Protein AF-F7YUW5-F1 (afdb_monomer_lite)

Radius of gyration: 14.17 Å; chains: 1; bounding box: 37×30×35 Å

Organism: NCBI:txid688269

Secondary structure (DSSP, 8-state):
-EEEEEEEEE-SSS-EEEEEEEE-TTS-EEEEEEEEE-TT-EEEEE-TTTS-TT---EEEEEESS-EEEEEEEEETTEEEEEEE----SS----

pLDDT: mean 76.46, std 17.74, range [39.28, 97.62]

Structure (mmCIF, N/CA/C/O backbone):
data_AF-F7YUW5-F1
#
_entry.id   AF-F7YUW5-F1
#
loop_
_atom_site.group_PDB
_atom_site.id
_atom_site.type_symbol
_atom_site.label_atom_id
_atom_site.label_alt_id
_atom_site.label_comp_id
_atom_site.label_asym_id
_atom_site.label_entity_id
_atom_site.label_seq_id
_atom_site.pdbx_PDB_ins_code
_atom_site.Cartn_x
_atom_site.Cartn_y
_atom_site.Cartn_z
_atom_site.occupancy
_atom_site.B_iso_or_equiv
_atom_site.auth_seq_id
_atom_site.auth_comp_id
_atom_site.auth_asym_id
_atom_site.auth_atom_id
_atom_site.pdbx_PDB_model_num
ATOM 1 N N . MET A 1 1 ? 20.326 2.979 -9.166 1.00 52.75 1 MET A N 1
ATOM 2 C CA . MET A 1 1 ? 19.013 2.333 -9.380 1.00 52.75 1 MET A CA 1
ATOM 3 C C . MET A 1 1 ? 18.030 3.048 -8.477 1.00 52.75 1 MET A C 1
ATOM 5 O O . MET A 1 1 ? 18.437 3.405 -7.372 1.00 52.75 1 MET A O 1
ATOM 9 N N . ALA A 1 2 ? 16.845 3.388 -8.977 1.00 58.59 2 ALA A N 1
ATOM 10 C CA . ALA A 1 2 ? 15.833 4.063 -8.179 1.00 58.59 2 ALA A CA 1
ATOM 11 C C . ALA A 1 2 ? 14.714 3.072 -7.867 1.00 58.59 2 ALA A C 1
ATOM 13 O O . ALA A 1 2 ? 14.200 2.449 -8.788 1.00 58.59 2 ALA A O 1
ATOM 14 N N . GLU A 1 3 ? 14.379 2.921 -6.593 1.00 73.12 3 GLU A N 1
ATOM 15 C CA . GLU A 1 3 ? 13.287 2.073 -6.116 1.00 73.12 3 GLU A CA 1
ATOM 16 C C .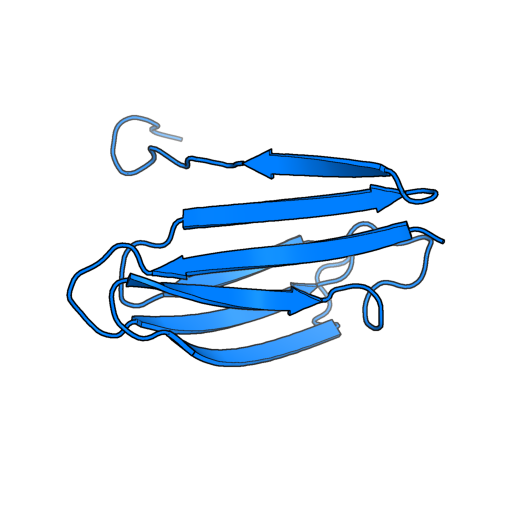 GLU A 1 3 ? 12.191 2.989 -5.578 1.00 73.12 3 GLU A C 1
ATOM 18 O O . GLU A 1 3 ? 12.475 3.962 -4.876 1.00 73.12 3 GLU A O 1
ATOM 23 N N . THR A 1 4 ? 10.946 2.728 -5.971 1.00 77.38 4 THR A N 1
ATOM 24 C CA . THR A 1 4 ? 9.790 3.472 -5.469 1.00 77.38 4 THR A CA 1
ATOM 25 C C . THR A 1 4 ? 8.837 2.496 -4.818 1.00 77.38 4 THR A C 1
ATOM 27 O O . THR A 1 4 ? 8.354 1.579 -5.479 1.00 77.38 4 THR A O 1
ATOM 30 N N . ASP A 1 5 ? 8.534 2.736 -3.549 1.00 82.00 5 ASP A N 1
ATOM 31 C CA . ASP A 1 5 ? 7.598 1.930 -2.781 1.00 82.00 5 ASP A CA 1
ATOM 32 C C . ASP A 1 5 ? 6.449 2.797 -2.269 1.00 82.00 5 ASP A 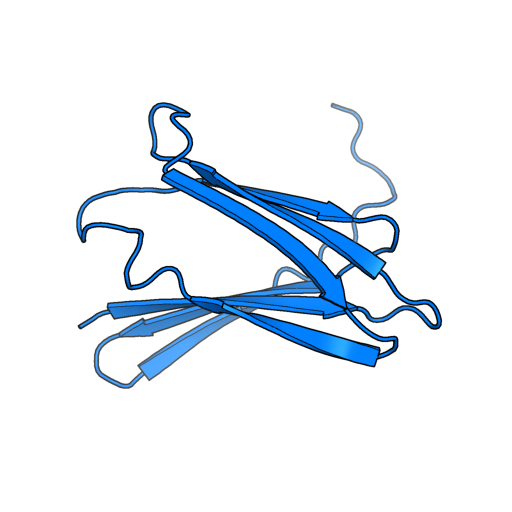C 1
ATOM 34 O O . ASP A 1 5 ? 6.618 3.956 -1.875 1.00 82.00 5 ASP A O 1
ATOM 38 N N . VAL A 1 6 ? 5.254 2.218 -2.248 1.00 85.62 6 VAL A N 1
ATOM 39 C CA . VAL A 1 6 ? 4.066 2.816 -1.646 1.00 85.62 6 VAL A CA 1
ATOM 40 C C . VAL A 1 6 ? 3.747 2.072 -0.361 1.00 85.62 6 VAL A C 1
ATOM 42 O O . VAL A 1 6 ? 3.494 0.868 -0.358 1.00 85.62 6 VAL A O 1
ATOM 45 N N . MET A 1 7 ? 3.727 2.808 0.743 1.00 88.88 7 MET A N 1
ATOM 46 C CA . MET A 1 7 ? 3.324 2.313 2.051 1.00 88.88 7 MET A CA 1
ATOM 47 C C . MET A 1 7 ? 1.859 2.673 2.287 1.00 88.88 7 MET A C 1
ATOM 49 O O . MET A 1 7 ? 1.482 3.847 2.235 1.00 88.88 7 MET A O 1
ATOM 53 N N . ILE A 1 8 ? 1.042 1.675 2.605 1.00 91.62 8 ILE A N 1
ATOM 54 C CA . ILE A 1 8 ? -0.394 1.825 2.837 1.00 91.62 8 ILE A CA 1
ATOM 55 C C . ILE A 1 8 ? -0.690 1.384 4.268 1.00 91.62 8 ILE A C 1
ATOM 57 O O . ILE A 1 8 ? -0.573 0.208 4.601 1.00 91.62 8 ILE A O 1
ATOM 61 N N . SER A 1 9 ? -1.043 2.328 5.138 1.00 92.75 9 SER A N 1
ATOM 62 C CA . SER A 1 9 ? -1.250 2.070 6.566 1.00 92.75 9 SER A CA 1
ATOM 63 C C . SER A 1 9 ? -2.719 2.156 6.948 1.00 92.75 9 SER A C 1
ATOM 65 O O . SER A 1 9 ? -3.344 3.213 6.825 1.00 92.75 9 SER A O 1
ATOM 67 N N . ASN A 1 10 ? -3.246 1.062 7.493 1.00 94.38 10 ASN A N 1
ATOM 68 C CA . ASN A 1 10 ? -4.561 1.031 8.109 1.00 94.38 10 ASN A CA 1
ATOM 69 C C . ASN A 1 10 ? -4.458 1.511 9.560 1.00 94.38 10 ASN A C 1
ATOM 71 O O . ASN A 1 10 ? -4.129 0.759 10.479 1.00 94.38 10 ASN A O 1
ATOM 75 N N . ILE A 1 11 ? -4.767 2.787 9.777 1.00 92.19 11 ILE A N 1
ATOM 76 C CA . ILE A 1 11 ? -4.784 3.380 11.118 1.00 92.19 11 ILE A CA 1
ATOM 77 C C . ILE A 1 11 ? -6.091 3.132 11.872 1.00 92.19 11 ILE A C 1
ATOM 79 O O . ILE A 1 11 ? -6.215 3.559 13.023 1.00 92.19 11 ILE A O 1
ATOM 83 N N . SER A 1 12 ? -7.076 2.480 11.259 1.00 92.56 12 SER A N 1
ATOM 84 C CA . SER A 1 12 ? -8.359 2.201 11.896 1.00 92.56 12 SER A CA 1
ATOM 85 C C . SER A 1 12 ? -8.236 1.079 12.940 1.00 92.56 12 SER A C 1
ATOM 87 O O . SER A 1 12 ? -7.165 0.510 13.177 1.00 92.56 12 SER A O 1
ATOM 89 N N . THR A 1 13 ? -9.335 0.796 13.634 1.00 96.62 13 THR A N 1
ATOM 90 C CA . THR A 1 13 ? -9.466 -0.363 14.532 1.00 96.62 13 THR A CA 1
ATOM 91 C C . THR A 1 13 ? -10.144 -1.557 13.856 1.00 96.62 13 THR A C 1
ATOM 93 O O . THR A 1 13 ? -10.383 -2.562 14.522 1.00 96.62 13 THR A O 1
ATOM 96 N N . ARG A 1 14 ? -10.456 -1.460 12.559 1.00 96.00 14 ARG A N 1
ATOM 97 C CA . ARG A 1 14 ? -11.111 -2.498 11.753 1.00 96.00 14 ARG A CA 1
ATOM 98 C C . ARG A 1 14 ? -10.175 -2.975 10.649 1.00 96.00 14 ARG A C 1
ATOM 100 O O . ARG A 1 14 ? -9.206 -2.297 10.323 1.00 96.00 14 ARG A O 1
ATOM 107 N N . GLU A 1 15 ? -10.420 -4.167 10.122 1.00 97.25 15 GLU A N 1
ATOM 108 C CA . GLU A 1 15 ? -9.743 -4.611 8.903 1.00 97.25 15 GLU A CA 1
ATOM 109 C C . GLU A 1 15 ? -10.199 -3.739 7.725 1.00 97.25 15 GLU A C 1
ATOM 111 O O . GLU A 1 15 ? -11.358 -3.327 7.682 1.00 97.25 15 GLU A O 1
ATOM 116 N N . ALA A 1 16 ? -9.277 -3.425 6.815 1.00 95.94 16 ALA A N 1
ATOM 117 C CA . ALA A 1 16 ? -9.553 -2.646 5.616 1.00 95.94 16 ALA A CA 1
ATOM 118 C C . ALA A 1 16 ? -9.407 -3.534 4.381 1.00 95.94 16 ALA A C 1
ATOM 120 O O . ALA A 1 16 ? -8.340 -4.116 4.184 1.00 95.94 16 ALA A O 1
ATOM 121 N N . ASP A 1 17 ? -10.436 -3.586 3.541 1.00 96.50 17 ASP A N 1
ATOM 122 C CA . ASP A 1 17 ? -10.331 -4.127 2.187 1.00 96.50 17 ASP A CA 1
ATOM 123 C C . ASP A 1 17 ? -9.722 -3.047 1.303 1.00 96.50 17 ASP A C 1
ATOM 125 O O . ASP A 1 17 ? -10.233 -1.926 1.268 1.00 96.50 17 ASP A O 1
ATOM 129 N N . VAL A 1 18 ? -8.638 -3.365 0.602 1.00 95.00 18 VAL A N 1
ATOM 130 C CA . VAL A 1 18 ? -7.875 -2.407 -0.199 1.00 95.00 18 VAL A CA 1
ATOM 131 C C . VAL A 1 18 ? -7.755 -2.903 -1.630 1.00 95.00 18 VAL A C 1
ATOM 133 O O . VAL A 1 18 ? -7.426 -4.064 -1.878 1.00 95.00 18 VAL A O 1
ATOM 136 N N . TYR A 1 19 ? -7.978 -1.990 -2.569 1.00 93.19 19 TYR A N 1
ATOM 137 C CA . TYR A 1 19 ? -7.830 -2.212 -4.000 1.00 93.19 19 TYR A CA 1
ATOM 138 C C . TYR A 1 19 ? -6.897 -1.152 -4.570 1.00 93.19 19 TYR A C 1
ATOM 140 O O . TYR A 1 19 ? -7.062 0.039 -4.292 1.00 93.19 19 TYR A O 1
ATOM 148 N N . VAL A 1 20 ? -5.913 -1.588 -5.348 1.00 90.44 20 VAL A N 1
ATOM 149 C CA . VAL A 1 20 ? -4.862 -0.737 -5.899 1.00 90.44 20 VAL A CA 1
ATOM 150 C C . VAL A 1 20 ? -4.772 -0.967 -7.398 1.00 90.44 20 VAL A C 1
ATOM 152 O O . VAL A 1 20 ? -4.605 -2.101 -7.847 1.00 90.44 20 VAL A O 1
ATOM 155 N N . TRP A 1 21 ? -4.819 0.119 -8.160 1.00 89.31 21 TRP A N 1
ATOM 156 C CA . TRP A 1 21 ? -4.569 0.118 -9.596 1.00 89.31 21 TRP A CA 1
ATOM 157 C C . TRP A 1 21 ? -3.385 1.017 -9.908 1.00 89.31 21 TRP A C 1
ATOM 159 O O . TRP A 1 21 ? -3.329 2.159 -9.451 1.00 89.31 21 TRP A O 1
ATOM 169 N N . ILE A 1 22 ? -2.459 0.500 -10.706 1.00 85.12 22 ILE A N 1
ATOM 170 C CA . ILE A 1 22 ? -1.308 1.238 -11.218 1.00 85.12 22 ILE A CA 1
ATOM 171 C C . ILE A 1 22 ? -1.547 1.467 -12.705 1.00 85.12 22 ILE A C 1
ATOM 173 O O . ILE A 1 22 ? -1.772 0.510 -13.448 1.00 85.12 22 ILE A O 1
ATOM 177 N N . TYR A 1 23 ? -1.493 2.724 -13.127 1.00 82.75 23 TYR A N 1
ATOM 178 C CA . TYR A 1 23 ? -1.698 3.148 -14.506 1.00 82.75 23 TYR A CA 1
ATOM 179 C C . TYR A 1 23 ? -0.428 3.776 -15.073 1.00 82.75 23 TYR A C 1
ATOM 181 O O . TYR A 1 23 ? 0.308 4.445 -14.343 1.00 82.75 23 TYR A O 1
ATOM 189 N N . ASP A 1 24 ? -0.208 3.633 -16.378 1.00 80.12 24 ASP A N 1
ATOM 190 C CA . ASP A 1 24 ? 0.737 4.488 -17.097 1.00 80.12 24 ASP A CA 1
ATOM 191 C C . ASP A 1 24 ? 0.185 5.917 -17.280 1.00 80.12 24 ASP A C 1
ATOM 193 O O . ASP A 1 24 ? -0.969 6.221 -16.961 1.00 80.12 24 ASP A O 1
ATOM 197 N N . PHE A 1 25 ? 1.009 6.812 -17.831 1.00 76.12 25 PHE A N 1
ATOM 198 C CA . PHE A 1 25 ? 0.635 8.206 -18.100 1.00 76.12 25 PHE A CA 1
ATOM 199 C C . PHE A 1 25 ? -0.530 8.371 -19.095 1.00 76.12 25 PHE A C 1
ATOM 201 O O . PHE A 1 25 ? -1.081 9.466 -19.208 1.00 76.12 25 PHE A O 1
ATOM 208 N N . GLN A 1 26 ? -0.894 7.319 -19.834 1.00 83.31 26 GLN A N 1
ATOM 209 C CA . GLN A 1 26 ? -2.019 7.305 -20.772 1.00 83.31 26 GLN A CA 1
ATOM 210 C C . GLN A 1 26 ? -3.299 6.743 -20.133 1.00 83.31 26 GLN A C 1
ATOM 212 O O . GLN A 1 26 ? -4.343 6.716 -20.785 1.00 83.31 26 GLN A O 1
ATOM 217 N N . GLY A 1 27 ? -3.242 6.318 -18.866 1.00 80.56 27 GLY A N 1
ATOM 218 C CA . GLY A 1 27 ? -4.369 5.733 -18.146 1.00 80.56 27 GLY A CA 1
ATOM 219 C C . GLY A 1 27 ? -4.591 4.248 -18.444 1.00 80.56 27 GLY A C 1
ATOM 220 O O . GLY A 1 27 ? -5.658 3.722 -18.125 1.00 80.56 27 GLY A O 1
ATOM 221 N N . LYS A 1 28 ? -3.624 3.545 -19.047 1.00 85.00 28 LYS A N 1
ATOM 222 C CA . LYS A 1 28 ? -3.689 2.087 -19.204 1.00 85.00 28 LYS A CA 1
ATOM 223 C C . LYS A 1 28 ? -3.289 1.419 -17.894 1.00 85.00 28 LYS A C 1
ATOM 225 O O . LYS A 1 28 ? -2.254 1.746 -17.323 1.00 85.00 28 LYS A O 1
ATOM 230 N N . ILE A 1 29 ? -4.075 0.438 -17.459 1.00 86.19 29 ILE A N 1
ATOM 231 C CA . ILE A 1 29 ? -3.767 -0.368 -16.273 1.00 86.19 29 ILE A CA 1
ATOM 232 C C . ILE A 1 29 ? -2.530 -1.229 -16.550 1.00 86.19 29 ILE A C 1
ATOM 234 O O . ILE A 1 29 ? -2.509 -2.033 -17.485 1.00 86.19 29 ILE A O 1
ATOM 238 N N . LEU A 1 30 ? -1.506 -1.047 -15.724 1.00 84.25 30 LEU A N 1
ATOM 239 C CA . LEU A 1 30 ? -0.281 -1.840 -15.698 1.00 84.25 30 LEU A CA 1
ATOM 240 C C . LEU A 1 30 ? -0.393 -2.994 -14.701 1.00 84.25 30 LEU A C 1
ATOM 242 O O . LEU A 1 30 ? 0.074 -4.097 -14.979 1.00 84.25 30 LEU A O 1
ATOM 246 N N . LYS A 1 31 ? -1.028 -2.748 -13.548 1.00 83.75 31 LYS A N 1
ATOM 247 C CA . LYS A 1 31 ? -1.177 -3.739 -12.480 1.00 83.75 31 LYS A CA 1
ATOM 248 C C . LYS A 1 31 ? -2.405 -3.460 -11.621 1.00 83.75 31 LYS A C 1
ATOM 250 O O . LYS A 1 31 ? -2.740 -2.307 -11.356 1.00 83.75 31 LYS A O 1
ATOM 255 N N . GLU A 1 32 ? -3.020 -4.539 -11.151 1.00 90.25 32 GLU A N 1
ATOM 256 C CA . GLU A 1 32 ? -4.119 -4.521 -10.189 1.00 90.25 32 GLU A CA 1
ATOM 257 C C . GLU A 1 32 ? -3.750 -5.390 -8.991 1.00 90.25 32 GLU A C 1
ATOM 259 O O . GLU A 1 32 ? -3.260 -6.511 -9.148 1.00 90.25 32 GLU A O 1
ATOM 264 N N . LEU A 1 33 ? -3.979 -4.875 -7.789 1.00 89.69 33 LEU A N 1
ATOM 265 C CA . LEU A 1 33 ? -3.774 -5.586 -6.536 1.00 89.69 33 LEU A CA 1
ATOM 266 C C . LEU A 1 33 ? -5.021 -5.435 -5.671 1.00 89.69 33 LEU A C 1
ATOM 268 O O . LEU A 1 33 ? -5.660 -4.385 -5.648 1.00 89.69 33 LEU A O 1
ATOM 272 N N . SER A 1 34 ? -5.349 -6.482 -4.925 1.00 93.44 34 SER A N 1
ATOM 273 C CA . SER A 1 34 ? -6.371 -6.412 -3.886 1.00 93.44 34 SER A CA 1
ATOM 274 C C . SER A 1 34 ? -5.991 -7.293 -2.706 1.00 93.44 34 SER A C 1
ATOM 276 O O . SER A 1 34 ? -5.242 -8.261 -2.855 1.00 93.44 34 SER A O 1
ATOM 278 N N . GLY A 1 35 ? -6.486 -6.939 -1.529 1.00 94.19 35 GLY A N 1
ATOM 279 C CA . GLY A 1 35 ? -6.259 -7.696 -0.308 1.00 94.19 35 GLY A CA 1
ATOM 280 C C . GLY A 1 35 ? -6.812 -6.975 0.909 1.00 94.19 35 GLY A C 1
ATOM 281 O O . GLY A 1 35 ? -7.478 -5.948 0.780 1.00 94.19 35 GLY A O 1
ATOM 282 N N . THR A 1 36 ? -6.506 -7.504 2.089 1.00 96.19 36 THR A N 1
ATOM 283 C CA . THR A 1 36 ? -6.868 -6.868 3.354 1.00 96.19 36 THR A CA 1
ATOM 284 C C . THR A 1 36 ? -5.638 -6.357 4.093 1.00 96.19 36 THR A C 1
ATOM 286 O O . THR A 1 36 ? -4.539 -6.906 3.982 1.00 96.19 36 THR A O 1
ATOM 289 N N . ILE A 1 37 ? -5.815 -5.278 4.855 1.00 95.94 37 ILE A N 1
ATOM 290 C CA . ILE A 1 37 ? -4.818 -4.772 5.798 1.00 95.94 37 ILE A CA 1
ATOM 291 C C . ILE A 1 37 ? -5.427 -4.824 7.195 1.00 95.94 37 ILE A C 1
ATOM 293 O O . ILE A 1 37 ? -6.405 -4.128 7.487 1.00 95.94 37 ILE A O 1
ATOM 297 N N . SER A 1 38 ? -4.818 -5.620 8.074 1.00 97.62 38 SER A N 1
ATOM 298 C CA . SER A 1 38 ? -5.229 -5.745 9.473 1.00 97.62 38 SER A CA 1
ATOM 299 C C . SER A 1 38 ? -5.262 -4.388 10.196 1.00 97.62 38 SER A C 1
ATOM 301 O O . SER A 1 38 ? -4.528 -3.465 9.823 1.00 97.62 38 SER A O 1
ATOM 303 N N . PRO A 1 39 ? -6.060 -4.254 11.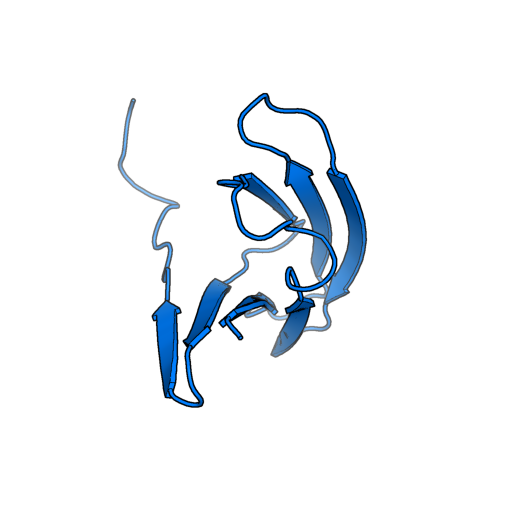273 1.00 96.56 39 PRO A N 1
ATOM 304 C CA . PRO A 1 39 ? -6.041 -3.059 12.106 1.00 96.56 39 PRO A CA 1
ATOM 305 C C . PRO A 1 39 ? -4.620 -2.705 12.554 1.00 96.56 39 PRO A C 1
ATOM 307 O O . PRO A 1 39 ? -3.882 -3.571 13.026 1.00 96.56 39 PRO A O 1
ATOM 310 N N . LYS A 1 40 ? -4.261 -1.421 12.467 1.00 93.38 40 LYS A N 1
ATOM 311 C CA . LYS A 1 40 ? -2.953 -0.890 12.896 1.00 93.38 40 LYS A CA 1
ATOM 312 C C . LYS A 1 40 ? -1.748 -1.493 12.159 1.00 93.38 40 LYS A C 1
ATOM 314 O O . LYS A 1 40 ? -0.639 -1.442 12.687 1.00 93.38 40 LYS A O 1
ATOM 319 N N . ALA A 1 41 ? -1.947 -2.037 10.960 1.00 93.69 41 ALA A N 1
ATOM 320 C CA . ALA A 1 41 ? -0.882 -2.597 10.133 1.00 93.69 41 ALA A CA 1
ATOM 321 C C . ALA A 1 41 ? -0.567 -1.724 8.908 1.00 93.69 41 ALA A C 1
ATOM 323 O O . ALA A 1 41 ? -1.361 -0.874 8.493 1.00 93.69 41 ALA A O 1
ATOM 324 N N . THR A 1 42 ? 0.600 -1.975 8.316 1.00 92.12 42 THR A N 1
ATOM 325 C CA . THR A 1 42 ? 1.078 -1.319 7.095 1.00 92.12 42 THR A CA 1
ATOM 326 C C . THR A 1 42 ? 1.435 -2.372 6.056 1.00 92.12 42 THR A C 1
ATOM 328 O O . THR A 1 42 ? 2.176 -3.308 6.354 1.00 92.12 42 THR A O 1
ATOM 331 N N . ALA A 1 43 ? 0.924 -2.197 4.841 1.00 90.31 43 ALA A N 1
ATOM 332 C CA . ALA A 1 43 ? 1.315 -2.951 3.660 1.00 90.31 43 ALA A CA 1
ATOM 333 C C . ALA A 1 43 ? 2.276 -2.130 2.791 1.00 90.31 43 ALA A C 1
ATOM 335 O O . ALA A 1 43 ? 2.262 -0.897 2.826 1.00 90.31 43 ALA A O 1
ATOM 336 N N . TYR A 1 44 ? 3.084 -2.831 2.001 1.00 87.31 44 TYR A N 1
ATOM 337 C CA . TYR A 1 44 ? 4.066 -2.251 1.092 1.00 87.31 44 TYR A CA 1
ATOM 338 C C . TYR A 1 44 ? 3.779 -2.742 -0.321 1.00 87.31 44 TYR A C 1
ATOM 340 O O . TYR A 1 44 ? 3.599 -3.941 -0.538 1.00 87.31 44 TYR A O 1
ATOM 348 N N . VAL A 1 45 ? 3.732 -1.814 -1.268 1.00 84.19 45 VAL A N 1
ATOM 349 C CA . VAL A 1 45 ? 3.596 -2.097 -2.694 1.00 84.19 45 VAL A CA 1
ATOM 350 C C . VAL A 1 45 ? 4.825 -1.529 -3.378 1.00 84.19 45 VAL A C 1
ATOM 352 O O . VAL A 1 45 ? 4.964 -0.310 -3.463 1.00 84.19 45 VAL A O 1
ATOM 355 N N . SER A 1 46 ? 5.709 -2.409 -3.848 1.00 79.75 46 SER A N 1
ATOM 356 C CA . SER A 1 46 ? 6.812 -1.969 -4.694 1.00 79.75 46 SER A CA 1
ATOM 357 C C . SER A 1 46 ? 6.303 -1.643 -6.088 1.00 79.75 46 SER A C 1
ATOM 359 O O . SER A 1 46 ? 5.418 -2.332 -6.601 1.00 79.75 46 SER A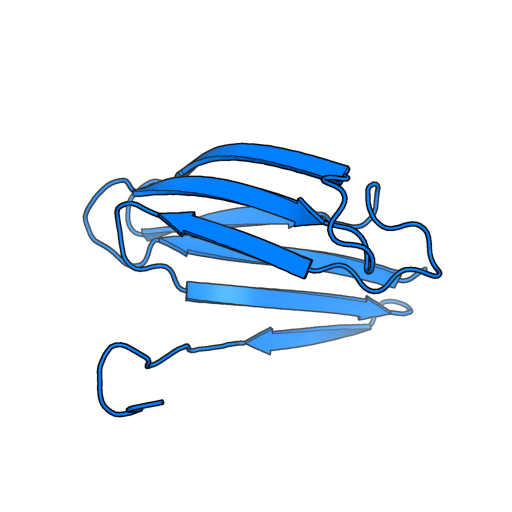 O 1
ATOM 361 N N . LEU A 1 47 ? 6.827 -0.558 -6.652 1.00 76.06 47 LEU A N 1
ATOM 362 C CA . LEU A 1 47 ? 6.590 -0.132 -8.030 1.00 76.06 47 LEU A CA 1
ATOM 363 C C . LEU A 1 47 ? 7.818 -0.373 -8.918 1.00 76.06 47 LEU A C 1
ATOM 365 O O . LEU A 1 47 ? 7.826 0.045 -10.075 1.00 76.06 47 LEU A O 1
ATOM 369 N N . TYR A 1 48 ? 8.874 -0.968 -8.357 1.00 70.00 48 TYR A N 1
ATOM 370 C CA . TYR A 1 48 ? 10.161 -1.124 -9.022 1.00 70.00 48 TYR A CA 1
ATOM 371 C C . TYR A 1 48 ? 10.095 -2.042 -10.252 1.00 70.00 48 TYR A C 1
ATOM 373 O O . TYR A 1 48 ? 10.721 -1.738 -11.265 1.00 70.00 48 TYR A O 1
ATOM 381 N N . ASP A 1 49 ? 9.322 -3.128 -10.191 1.00 64.06 49 ASP A N 1
ATOM 382 C CA . ASP A 1 49 ? 9.208 -4.085 -11.300 1.00 64.06 49 ASP A CA 1
ATOM 383 C C . ASP A 1 49 ? 8.189 -3.621 -12.363 1.00 64.06 49 ASP A C 1
ATOM 385 O O . ASP A 1 49 ? 8.148 -4.141 -13.478 1.00 64.06 49 ASP A O 1
ATOM 389 N N . GLU A 1 50 ? 7.336 -2.658 -12.013 1.00 62.59 50 GLU A N 1
ATOM 390 C CA . GLU A 1 50 ? 6.146 -2.265 -12.767 1.00 62.59 50 GLU A CA 1
ATOM 391 C C . GLU A 1 50 ? 6.323 -0.971 -13.554 1.00 62.59 50 GLU A C 1
ATOM 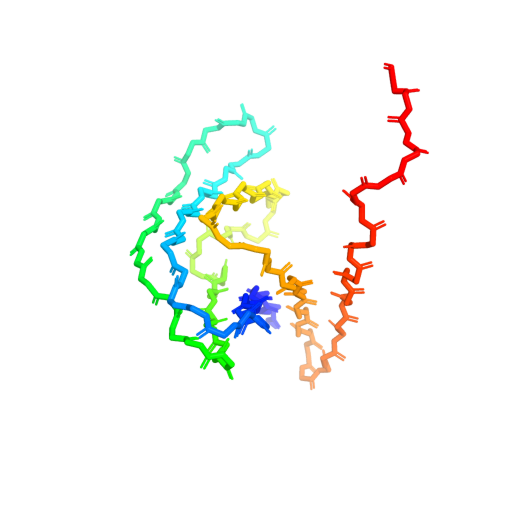393 O O . GLU A 1 50 ? 5.644 -0.767 -14.564 1.00 62.59 50 GLU A O 1
ATOM 398 N N . LEU A 1 51 ? 7.192 -0.081 -13.080 1.00 62.56 51 LEU A N 1
ATOM 399 C CA . LEU A 1 51 ? 7.481 1.187 -13.730 1.00 62.56 51 LEU A CA 1
ATOM 400 C C . LEU A 1 51 ? 8.809 1.072 -14.466 1.00 62.56 51 LEU A C 1
ATOM 402 O O . LEU A 1 51 ? 9.882 1.183 -13.875 1.00 62.56 51 LEU A O 1
ATOM 406 N N . ASP A 1 52 ? 8.728 0.892 -15.783 1.00 56.00 52 ASP A N 1
ATOM 407 C CA . ASP A 1 52 ? 9.892 1.086 -16.636 1.00 56.00 52 ASP A CA 1
ATOM 408 C C . ASP A 1 52 ? 10.383 2.538 -16.471 1.00 56.00 52 ASP A C 1
ATOM 410 O O . ASP A 1 52 ? 9.584 3.469 -16.289 1.00 56.00 52 ASP A O 1
ATOM 414 N N . VAL A 1 53 ? 11.704 2.718 -16.488 1.00 54.44 53 VAL A N 1
ATOM 415 C CA . VAL A 1 53 ? 12.461 3.845 -15.887 1.00 54.44 53 VAL A CA 1
ATOM 416 C C . VAL A 1 53 ? 12.070 5.239 -16.426 1.00 54.44 53 VAL A C 1
ATOM 418 O O . VAL A 1 53 ? 12.489 6.264 -15.887 1.00 54.44 53 VAL A O 1
ATOM 421 N N . GLU A 1 54 ? 11.245 5.304 -17.471 1.00 52.47 54 GLU A N 1
ATOM 422 C CA . GLU A 1 54 ? 10.852 6.530 -18.170 1.00 52.47 54 GLU A CA 1
ATOM 423 C C . GLU A 1 54 ? 9.389 6.959 -17.965 1.00 52.47 54 GLU A C 1
ATOM 425 O O . GLU A 1 54 ? 8.967 7.972 -18.527 1.00 52.47 54 GLU A O 1
ATOM 430 N N . THR A 1 55 ? 8.598 6.244 -17.159 1.00 56.69 55 THR A N 1
ATOM 431 C CA . THR A 1 55 ? 7.147 6.491 -17.075 1.00 56.69 55 THR A CA 1
ATOM 432 C C . THR A 1 55 ? 6.677 7.135 -15.772 1.00 56.69 55 THR A C 1
ATOM 434 O O . THR A 1 55 ? 6.893 6.627 -14.676 1.00 56.69 55 THR A O 1
ATOM 437 N N . VAL A 1 56 ? 5.948 8.250 -15.904 1.00 57.03 56 VAL A N 1
ATOM 438 C CA . VAL A 1 56 ? 5.079 8.776 -14.842 1.00 57.03 56 VAL A CA 1
ATOM 439 C C . VAL A 1 56 ? 3.877 7.843 -14.725 1.00 57.03 56 VAL A C 1
ATOM 441 O O . VAL A 1 56 ? 3.150 7.656 -15.699 1.00 57.03 56 VAL A O 1
ATOM 444 N N . GLY A 1 57 ? 3.676 7.260 -13.546 1.00 66.38 57 GLY A N 1
ATOM 445 C CA . GLY A 1 57 ? 2.520 6.421 -13.242 1.00 66.38 57 GLY A CA 1
ATOM 446 C C . GLY A 1 57 ? 1.537 7.116 -12.305 1.00 66.38 57 GLY A C 1
ATOM 447 O O . GLY A 1 57 ? 1.923 7.955 -11.489 1.00 66.38 57 GLY A O 1
ATOM 448 N N . VAL A 1 58 ? 0.259 6.758 -12.407 1.00 76.12 58 VAL A N 1
ATOM 449 C CA . VAL A 1 58 ? -0.782 7.148 -11.445 1.00 76.12 58 VAL A CA 1
ATOM 450 C C . VAL A 1 58 ? -1.175 5.914 -10.645 1.00 76.12 58 VAL A C 1
ATOM 452 O O . VAL A 1 58 ? -1.329 4.836 -11.214 1.00 76.12 58 VAL A O 1
ATOM 455 N N . ILE A 1 59 ? -1.353 6.069 -9.333 1.00 83.19 59 ILE A N 1
ATOM 456 C CA . ILE A 1 59 ? -1.874 5.014 -8.462 1.00 83.19 59 ILE A CA 1
ATOM 457 C C . ILE A 1 59 ? -3.249 5.426 -7.922 1.00 83.19 59 ILE A C 1
ATOM 459 O O . ILE A 1 59 ? -3.389 6.492 -7.323 1.00 83.19 59 ILE A O 1
ATOM 463 N N . ASP A 1 60 ? -4.268 4.598 -8.160 1.00 86.81 60 ASP A N 1
ATOM 464 C CA . ASP A 1 60 ? -5.591 4.715 -7.530 1.00 86.81 60 ASP A CA 1
ATOM 465 C C . ASP A 1 60 ? -5.659 3.697 -6.391 1.00 86.81 60 ASP A C 1
ATOM 467 O O . ASP A 1 60 ? -5.432 2.505 -6.607 1.00 86.81 60 ASP A O 1
ATOM 471 N N . ILE A 1 61 ? -5.940 4.172 -5.178 1.00 90.12 61 ILE A N 1
ATOM 472 C CA . ILE A 1 61 ? -6.073 3.343 -3.981 1.00 90.12 61 ILE A CA 1
ATOM 473 C C . ILE A 1 61 ? -7.463 3.576 -3.409 1.00 90.12 61 ILE A C 1
ATOM 475 O O . ILE A 1 61 ? -7.811 4.692 -3.017 1.00 90.12 61 ILE A O 1
ATOM 479 N N . ARG A 1 62 ? -8.238 2.498 -3.300 1.00 93.62 62 ARG A N 1
ATOM 480 C CA . ARG A 1 62 ? -9.574 2.506 -2.698 1.00 93.62 62 ARG A CA 1
ATOM 481 C C . ARG A 1 62 ? -9.614 1.586 -1.499 1.00 93.62 62 ARG A C 1
ATOM 483 O O . ARG A 1 62 ? -8.950 0.552 -1.488 1.00 93.62 62 ARG A O 1
ATOM 490 N N . SER A 1 63 ? -10.400 1.972 -0.500 1.00 94.31 63 SER A N 1
ATOM 491 C CA . SER A 1 63 ? -10.471 1.249 0.762 1.00 94.31 63 SER A CA 1
ATOM 492 C C . SER A 1 63 ? -11.819 1.393 1.446 1.00 94.31 63 SER A C 1
ATOM 494 O O . SER A 1 63 ? -12.467 2.436 1.334 1.00 94.31 63 SER A O 1
ATOM 496 N N . THR A 1 64 ? -12.221 0.354 2.176 1.00 95.75 64 THR A N 1
ATOM 497 C CA . THR A 1 64 ? -13.397 0.389 3.058 1.00 95.75 64 THR A CA 1
ATOM 498 C C . THR A 1 64 ? -13.160 1.213 4.327 1.00 95.75 64 THR A C 1
ATOM 500 O O . THR A 1 64 ? -14.114 1.737 4.899 1.00 95.75 64 THR A O 1
ATOM 503 N N . GLU A 1 65 ? -11.896 1.415 4.720 1.00 93.50 65 GLU A N 1
ATOM 504 C CA . GLU A 1 65 ? -11.489 2.244 5.863 1.00 93.50 65 GLU A CA 1
ATOM 505 C C . GLU A 1 65 ? -10.566 3.406 5.453 1.00 93.50 65 GLU A C 1
ATOM 507 O O . GLU A 1 65 ? -9.862 3.311 4.444 1.00 93.50 65 GLU A O 1
ATOM 512 N N . PRO A 1 66 ? -10.477 4.487 6.251 1.00 91.19 66 PRO A N 1
ATOM 513 C CA . PRO A 1 66 ? -9.466 5.523 6.058 1.00 91.19 66 PRO A CA 1
ATOM 514 C C . PRO A 1 66 ? -8.037 4.967 6.149 1.00 91.19 66 PRO A C 1
ATOM 516 O O . PRO A 1 66 ? -7.675 4.304 7.125 1.00 91.19 66 PRO A O 1
ATOM 519 N N . LEU A 1 67 ? -7.208 5.300 5.159 1.00 89.56 67 LEU A N 1
ATOM 520 C CA . LEU A 1 67 ? -5.807 4.886 5.072 1.00 89.56 67 LEU A CA 1
ATOM 521 C C . LEU A 1 67 ? -4.872 6.096 5.130 1.00 89.56 67 LEU A C 1
ATOM 523 O O . LEU A 1 67 ? -5.219 7.185 4.676 1.00 89.56 67 LEU A O 1
ATOM 527 N N . ILE A 1 68 ? -3.658 5.886 5.639 1.00 90.38 68 ILE A N 1
ATOM 528 C CA . ILE A 1 68 ? -2.531 6.802 5.427 1.00 90.38 68 ILE A CA 1
ATOM 529 C C . ILE A 1 68 ? -1.644 6.218 4.334 1.00 90.38 68 ILE A C 1
ATOM 531 O O . ILE A 1 68 ? -1.273 5.046 4.407 1.00 90.38 68 ILE A O 1
ATOM 535 N N . ILE A 1 69 ? -1.275 7.044 3.357 1.00 88.25 69 ILE A N 1
ATOM 536 C CA . ILE A 1 69 ? -0.420 6.648 2.238 1.00 88.25 69 ILE A CA 1
ATOM 537 C C . ILE A 1 69 ? 0.886 7.444 2.305 1.00 88.25 69 ILE A C 1
ATOM 539 O O . ILE A 1 69 ? 0.881 8.672 2.427 1.00 88.25 69 ILE A O 1
ATOM 543 N N . ALA A 1 70 ? 2.013 6.749 2.214 1.00 84.56 70 ALA A N 1
ATOM 544 C CA . ALA A 1 70 ? 3.323 7.359 2.028 1.00 84.56 70 ALA A CA 1
ATOM 545 C C . ALA A 1 70 ? 3.991 6.770 0.787 1.00 84.56 70 ALA A C 1
ATOM 547 O O . ALA A 1 70 ? 3.796 5.599 0.473 1.00 84.56 70 ALA A O 1
ATOM 548 N N . VAL A 1 71 ? 4.774 7.590 0.094 1.00 81.44 71 VAL A N 1
ATOM 549 C CA . VAL A 1 71 ? 5.598 7.152 -1.034 1.00 81.44 71 VAL A CA 1
ATOM 550 C C . VAL A 1 71 ? 7.049 7.328 -0.632 1.00 81.44 71 VAL A C 1
ATOM 552 O O . VAL A 1 71 ? 7.454 8.414 -0.210 1.00 81.44 71 VAL A O 1
ATOM 555 N N . GLU A 1 72 ? 7.820 6.260 -0.733 1.00 77.25 72 GLU A N 1
ATOM 556 C CA . GLU A 1 72 ? 9.255 6.269 -0.514 1.00 77.25 72 GLU A CA 1
ATOM 557 C C . GLU A 1 72 ? 9.961 6.164 -1.862 1.00 77.25 72 GLU A C 1
ATOM 559 O O . GLU A 1 72 ? 9.659 5.298 -2.675 1.00 77.25 72 GLU A O 1
ATOM 564 N N . TYR A 1 73 ? 10.884 7.089 -2.102 1.00 70.69 73 TYR A N 1
ATOM 565 C CA . TYR A 1 73 ? 11.741 7.110 -3.272 1.00 70.69 73 TYR A CA 1
ATOM 566 C C . TYR A 1 73 ? 13.182 6.913 -2.821 1.00 70.69 73 TYR A C 1
ATOM 568 O O . TYR A 1 73 ? 13.763 7.768 -2.146 1.00 70.69 73 TYR A O 1
ATOM 576 N N . ILE A 1 74 ? 13.772 5.787 -3.190 1.00 69.62 74 ILE A N 1
ATOM 577 C CA . ILE A 1 74 ? 15.154 5.451 -2.876 1.00 69.62 74 ILE A CA 1
ATOM 578 C C . ILE A 1 74 ? 15.978 5.683 -4.134 1.00 69.62 74 ILE A C 1
ATOM 580 O O . ILE A 1 74 ? 15.756 5.041 -5.154 1.00 69.62 74 ILE A O 1
ATOM 584 N N . ARG A 1 75 ? 16.963 6.581 -4.074 1.00 65.88 75 ARG A N 1
ATOM 585 C CA . ARG A 1 75 ? 17.930 6.798 -5.160 1.00 65.88 75 ARG A CA 1
ATOM 586 C C . ARG A 1 75 ? 19.343 6.761 -4.610 1.00 65.88 75 ARG A C 1
ATOM 588 O O . ARG A 1 75 ? 19.669 7.496 -3.681 1.00 65.88 75 ARG A O 1
ATOM 595 N N . ASP A 1 76 ? 20.180 5.912 -5.199 1.00 68.56 76 ASP A N 1
ATOM 596 C CA . ASP A 1 76 ? 21.603 5.775 -4.853 1.00 68.56 76 ASP A CA 1
ATOM 597 C C . ASP A 1 76 ? 21.830 5.528 -3.343 1.00 68.56 76 ASP A C 1
ATOM 599 O O . ASP A 1 76 ? 22.720 6.107 -2.720 1.00 68.56 76 ASP A O 1
ATOM 603 N N . GLY A 1 77 ? 20.973 4.695 -2.735 1.00 64.44 77 GLY A N 1
ATOM 604 C CA . GLY A 1 77 ? 21.016 4.348 -1.307 1.00 64.44 77 GLY A CA 1
ATOM 605 C C . GLY A 1 77 ? 20.484 5.427 -0.354 1.00 64.44 77 GLY A C 1
ATOM 606 O O . GLY A 1 77 ? 20.572 5.261 0.861 1.00 64.44 77 GLY A O 1
ATOM 607 N N . LYS A 1 78 ? 19.935 6.534 -0.870 1.00 54.75 78 LYS A N 1
ATOM 608 C CA . LYS A 1 78 ? 19.293 7.589 -0.072 1.00 54.75 78 LYS A CA 1
ATOM 609 C C . LYS A 1 78 ? 17.778 7.517 -0.229 1.00 54.75 78 LYS A C 1
ATOM 611 O O . LYS A 1 78 ? 17.275 7.659 -1.341 1.00 54.75 78 LYS A O 1
ATOM 616 N N . SER A 1 79 ? 17.074 7.345 0.888 1.00 54.69 79 SER A N 1
ATOM 617 C CA . SER A 1 79 ? 15.611 7.383 0.949 1.00 54.69 79 SER A CA 1
ATOM 618 C C . SER A 1 79 ? 15.095 8.819 1.069 1.00 54.69 79 SER A C 1
ATOM 620 O O . SER A 1 79 ? 15.608 9.625 1.852 1.00 54.69 79 SER A O 1
ATOM 622 N N . TRP A 1 80 ? 14.072 9.126 0.279 1.00 52.88 80 TRP A N 1
ATOM 623 C CA . TRP A 1 80 ? 13.265 10.334 0.341 1.00 52.88 80 TRP A CA 1
ATOM 624 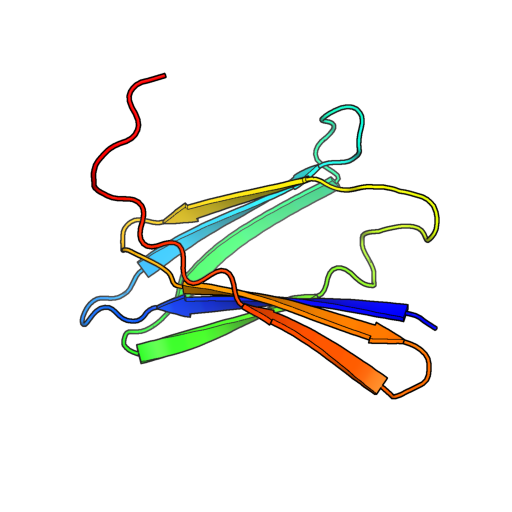C C . TRP A 1 80 ? 11.814 9.896 0.517 1.00 52.88 80 TRP A C 1
ATOM 626 O O . TRP A 1 80 ? 11.247 9.270 -0.371 1.00 52.88 80 TRP A O 1
ATOM 636 N N . SER A 1 81 ? 11.198 10.218 1.655 1.00 53.34 81 SER A N 1
ATOM 637 C CA . SER A 1 81 ? 9.791 9.882 1.896 1.00 53.34 81 SER A CA 1
ATOM 638 C C . SER A 1 81 ? 8.898 11.103 1.704 1.00 53.34 81 SER A C 1
ATOM 640 O O . SER A 1 81 ? 9.065 12.133 2.359 1.00 53.34 81 SER A O 1
ATOM 642 N N . ILE A 1 82 ? 7.914 10.977 0.819 1.00 57.19 82 ILE A N 1
ATOM 643 C CA . ILE A 1 82 ? 6.790 11.900 0.711 1.00 57.19 82 ILE A CA 1
ATOM 644 C C . ILE A 1 82 ? 5.658 11.303 1.542 1.00 57.19 82 ILE A C 1
ATOM 646 O O . ILE A 1 82 ? 5.002 10.335 1.156 1.00 57.19 82 ILE A O 1
ATOM 650 N N . LYS A 1 83 ? 5.441 11.877 2.725 1.00 50.34 83 LYS A N 1
ATOM 651 C CA . LYS A 1 83 ? 4.326 11.507 3.599 1.00 50.34 83 LYS A CA 1
ATOM 652 C C . LYS A 1 83 ? 3.131 12.381 3.256 1.00 50.34 83 LYS A C 1
ATOM 654 O O . LYS A 1 83 ? 3.035 13.511 3.730 1.00 50.34 83 LYS A O 1
ATOM 659 N N . ASN A 1 84 ? 2.210 11.854 2.458 1.00 49.66 84 ASN A N 1
ATOM 660 C CA . ASN A 1 84 ? 0.911 12.485 2.282 1.00 49.66 84 ASN A CA 1
ATOM 661 C C . ASN A 1 84 ? 0.032 12.134 3.489 1.00 49.66 84 ASN A C 1
ATOM 663 O O . ASN A 1 84 ? -0.721 11.164 3.488 1.00 49.66 84 ASN A O 1
ATOM 667 N N . ILE A 1 85 ? 0.122 12.948 4.546 1.00 44.56 85 ILE A N 1
ATOM 668 C CA . ILE A 1 85 ? -0.916 12.989 5.582 1.00 44.56 85 ILE A CA 1
ATOM 669 C C . ILE A 1 85 ? -2.106 13.719 4.953 1.00 44.56 85 ILE A C 1
ATOM 671 O O . ILE A 1 85 ? -2.270 14.928 5.102 1.00 44.56 85 ILE A O 1
ATOM 675 N N . VAL A 1 86 ? -2.894 12.992 4.161 1.00 42.94 86 VAL A N 1
ATOM 676 C CA . VAL A 1 86 ? -4.106 13.523 3.538 1.00 42.94 86 VAL A CA 1
ATOM 677 C C . VAL A 1 86 ? -5.128 13.765 4.645 1.00 42.94 86 VAL A C 1
ATOM 679 O O . VAL A 1 86 ? -5.829 12.859 5.083 1.00 42.94 86 VAL A O 1
ATOM 682 N N . ASN A 1 87 ? -5.210 15.006 5.117 1.00 39.28 87 ASN A N 1
ATOM 683 C CA . ASN A 1 87 ? -6.244 15.460 6.042 1.00 39.28 87 ASN A CA 1
ATOM 684 C C . ASN A 1 87 ? -7.493 15.914 5.260 1.00 39.28 87 ASN A C 1
ATOM 686 O O . ASN A 1 87 ? -7.924 17.055 5.392 1.00 39.28 87 ASN A O 1
ATOM 690 N N . TRP A 1 88 ? -8.024 15.068 4.368 1.00 42.56 88 TRP A N 1
ATOM 691 C CA . TRP A 1 88 ? -9.011 15.491 3.359 1.00 42.56 88 TRP A CA 1
ATOM 692 C C . TRP A 1 88 ? -10.371 14.809 3.489 1.00 42.56 88 TRP A C 1
ATOM 694 O O . TRP A 1 88 ? -10.866 14.184 2.556 1.00 42.56 88 TRP A O 1
ATOM 704 N N . TYR A 1 89 ? -11.014 14.993 4.644 1.00 44.84 89 TYR A N 1
ATOM 705 C CA . TYR A 1 89 ? -12.472 14.842 4.743 1.00 44.84 89 TYR A CA 1
ATOM 706 C C . TYR A 1 89 ? -13.222 16.163 4.931 1.00 44.84 89 TYR A C 1
ATOM 708 O O . TYR A 1 89 ? -14.442 16.148 5.053 1.00 44.84 89 TYR A O 1
ATOM 716 N N . THR A 1 90 ? -12.561 17.323 4.910 1.00 47.22 90 THR A N 1
ATOM 717 C CA . THR A 1 90 ? -13.274 18.598 5.050 1.00 47.22 90 THR A CA 1
ATOM 718 C C . THR A 1 90 ? -12.634 19.696 4.203 1.00 47.22 90 THR A C 1
ATOM 720 O O . THR A 1 90 ? -11.433 19.912 4.294 1.00 47.22 90 THR A O 1
ATOM 723 N N . THR A 1 91 ? -13.469 20.422 3.454 1.00 44.69 91 THR A N 1
ATOM 724 C CA . THR A 1 91 ? -13.246 21.774 2.896 1.00 44.69 91 THR A CA 1
ATOM 725 C C . THR A 1 91 ? -12.461 21.958 1.597 1.00 44.69 91 THR A C 1
ATOM 727 O O . THR A 1 91 ? -11.664 22.887 1.489 1.00 44.69 91 THR A O 1
ATOM 730 N N . THR A 1 92 ? -12.763 21.219 0.533 1.00 42.62 92 THR A N 1
ATOM 731 C CA . THR A 1 92 ? -12.520 21.798 -0.804 1.00 42.62 92 THR A CA 1
ATOM 732 C C . THR A 1 92 ? -13.670 21.472 -1.726 1.00 42.62 92 THR A C 1
ATOM 734 O O . THR A 1 92 ? -13.801 20.346 -2.193 1.00 42.62 92 THR A O 1
ATOM 737 N N . ASN A 1 93 ? -14.516 22.479 -1.940 1.00 42.25 93 ASN A N 1
ATOM 738 C CA . ASN A 1 93 ? -15.461 22.489 -3.042 1.00 42.25 93 ASN A CA 1
ATOM 739 C C . ASN A 1 93 ? -14.653 22.825 -4.294 1.00 42.25 93 ASN A C 1
ATOM 741 O O . ASN A 1 93 ? -14.235 23.972 -4.466 1.00 42.25 93 ASN A O 1
ATOM 745 N N . TRP A 1 94 ? -14.378 21.811 -5.102 1.00 56.06 94 TRP A N 1
ATOM 746 C CA . TRP A 1 94 ? -14.298 22.014 -6.542 1.00 56.06 94 TRP A CA 1
ATOM 747 C C . TRP A 1 94 ? -15.720 22.158 -7.091 1.00 56.06 94 TRP A C 1
ATOM 749 O O . TRP A 1 94 ? -16.638 21.520 -6.524 1.00 56.06 94 TRP A O 1
#

Foldseek 3Di:
DKKKKKKKFAQDQAKKWKKKFKAWPVRHTQDIDTDIAHHGGIDMDICRVRDDPPTDMDMDMDMPGDIWMKMWMADPNDIDIDGPPPPPPDDDDD

Sequence (94 aa):
MAETDVMISNISTREADVYVWIYDFQGKILKELSGTISPKATAYVSLYDELDVETVGVIDIRSTEPLIIAVEYIRDGKSWSIKNIVNWYTTTNW